Protein AF-A0A4U0WJM4-F1 (afdb_monomer)

pLDDT: mean 70.31, std 15.81, range [34.72, 88.69]

Radius of gyration: 26.78 Å; Cα contacts (8 Å, |Δi|>4): 51; chains: 1; bounding box: 57×58×88 Å

Sequence (151 aa):
MTRNISDRWLWLGLGAFIVVAARGISYGLHDIVQLANVTREAAPLDQTTQDPEDFISLDALEILVSSTNPDIRQAATKIVLDRFMRSPAVQKALLSDILSPTPQTRERALQSLRFLHDNDSLPIHLRQFLRSADAAGEVPVGPIEVQRKKR

Nearest PDB structures (foldseek):
  8xxn-assembly1_CD  TM=3.532E-01  e=2.118E+00  Homo sapiens
  6qj3-assembly1_A  TM=4.713E-01  e=6.294E+00  Thermochaetoides thermophila DSM 1495

Secondary structure (DSSP, 8-state):
------HHHHHHHHHHHHHHHHHHHHHHHHHHHHHHTT-S---------S-GGGGS-HHHHHHHHT-S-HHHHHHHHHHHHHHHHH-HHHHHHHHHHHT-S-HHHHHHHHHHHHHHHHTT---HHHHHHHHHHHHTTS-------------

Organism: NCBI:txid331657

Foldseek 3Di:
DDPCPDVVVVVVVVVVVVVVVVVVVVVVVVVVVVVVVPVPPDDDDDDDPDPPLNVQDPVNLVVQLVDPDPVSVVVSVVSVLVVCLVDVPNVVVLVVQCVDPDPVSNVVSLVVQVVCVVVVSHDPVSVVSNVVVVVCVVDPPDPPPPPPDDD

Structure (mmCIF, N/CA/C/O backbone):
data_AF-A0A4U0WJM4-F1
#
_entry.id   AF-A0A4U0WJM4-F1
#
loop_
_atom_site.group_PDB
_atom_site.id
_atom_site.type_symbol
_atom_site.label_atom_id
_atom_site.label_alt_id
_atom_site.label_comp_id
_atom_site.label_asym_id
_atom_site.label_entity_id
_atom_site.label_seq_id
_atom_site.pdbx_PDB_ins_code
_atom_site.Cartn_x
_atom_site.Cartn_y
_atom_site.Cartn_z
_atom_site.occupancy
_atom_site.B_iso_or_equiv
_atom_site.auth_seq_id
_atom_site.auth_comp_id
_atom_site.auth_asym_id
_atom_site.auth_atom_id
_atom_site.pdbx_PDB_model_num
ATOM 1 N N . MET A 1 1 ? 7.025 34.551 -49.703 1.00 36.47 1 MET A N 1
ATOM 2 C CA . MET A 1 1 ? 6.150 33.453 -50.169 1.00 36.47 1 MET A CA 1
ATOM 3 C C . MET A 1 1 ? 5.614 32.712 -48.950 1.00 36.47 1 MET A C 1
ATOM 5 O O . MET A 1 1 ? 6.333 31.913 -48.366 1.00 36.47 1 MET A O 1
ATOM 9 N N . THR A 1 2 ? 4.403 33.037 -48.500 1.00 43.19 2 THR A N 1
ATOM 10 C CA . THR A 1 2 ? 3.736 32.390 -47.358 1.00 43.19 2 THR A CA 1
ATOM 11 C C . THR A 1 2 ? 3.113 31.078 -47.829 1.00 43.19 2 THR A C 1
ATOM 13 O O . THR A 1 2 ? 2.204 31.065 -48.656 1.00 43.19 2 THR A O 1
ATOM 16 N N . ARG A 1 3 ? 3.660 29.950 -47.363 1.00 59.34 3 ARG A N 1
ATOM 17 C CA . ARG A 1 3 ? 3.185 28.607 -47.710 1.00 59.34 3 ARG A CA 1
ATOM 18 C C . ARG A 1 3 ? 1.875 28.375 -46.952 1.00 59.34 3 ARG A C 1
ATOM 20 O O . ARG A 1 3 ? 1.909 28.030 -45.777 1.00 59.34 3 ARG A O 1
ATOM 27 N N . ASN A 1 4 ? 0.737 28.614 -47.603 1.00 63.66 4 ASN A N 1
ATOM 28 C CA . ASN A 1 4 ? -0.590 28.305 -47.063 1.00 63.66 4 ASN A CA 1
ATOM 29 C C . ASN A 1 4 ? -0.749 26.779 -46.967 1.00 63.66 4 ASN A C 1
ATOM 31 O O . ASN A 1 4 ? -1.352 26.145 -47.833 1.00 63.66 4 ASN A O 1
ATOM 35 N N . ILE A 1 5 ? -0.143 26.170 -45.943 1.00 67.75 5 ILE A N 1
ATOM 36 C CA . ILE A 1 5 ? -0.510 24.825 -45.511 1.00 67.75 5 ILE A CA 1
ATOM 37 C C . ILE A 1 5 ? -1.966 24.932 -45.054 1.00 67.75 5 ILE A C 1
ATOM 39 O O . ILE A 1 5 ? -2.297 25.681 -44.144 1.00 67.75 5 ILE A O 1
ATOM 43 N N . SER A 1 6 ? -2.852 24.227 -45.744 1.00 72.62 6 SER A N 1
ATOM 44 C CA . SER A 1 6 ? -4.264 24.145 -45.385 1.00 72.62 6 SER A CA 1
ATOM 45 C C . SER A 1 6 ? -4.416 23.485 -44.011 1.00 72.62 6 SER A C 1
ATOM 47 O O . SER A 1 6 ? -3.950 22.356 -43.844 1.00 72.62 6 SER A O 1
ATOM 49 N N . ASP A 1 7 ? -5.112 24.137 -43.074 1.00 74.38 7 ASP A N 1
ATOM 50 C CA . ASP A 1 7 ? -5.318 23.699 -41.676 1.00 74.38 7 ASP A CA 1
ATOM 51 C C . ASP A 1 7 ? -5.757 22.238 -41.525 1.00 74.38 7 ASP A C 1
ATOM 53 O O . ASP A 1 7 ? -5.423 21.571 -40.549 1.00 74.38 7 ASP A O 1
ATOM 57 N N . ARG A 1 8 ? -6.451 21.694 -42.529 1.00 81.19 8 ARG A N 1
ATOM 58 C CA . ARG A 1 8 ? -6.866 20.285 -42.574 1.00 81.19 8 ARG A CA 1
ATOM 59 C C . ARG A 1 8 ? -5.677 19.322 -42.530 1.00 81.19 8 ARG A C 1
ATOM 61 O O . ARG A 1 8 ? -5.743 18.308 -41.849 1.00 81.19 8 ARG A O 1
ATOM 68 N N . TRP A 1 9 ? -4.585 19.642 -43.222 1.00 82.62 9 TRP A N 1
ATOM 69 C CA . TRP A 1 9 ? -3.359 18.838 -43.197 1.00 82.62 9 TRP A CA 1
ATOM 70 C C . TRP A 1 9 ? -2.610 18.977 -41.875 1.00 82.62 9 TRP A C 1
ATOM 72 O O . TRP A 1 9 ? -2.003 18.015 -41.414 1.00 82.62 9 TRP A O 1
ATOM 82 N N . LEU A 1 10 ? -2.698 20.149 -41.247 1.00 80.50 10 LEU A N 1
ATOM 83 C CA . LEU A 1 10 ? -2.105 20.409 -39.940 1.00 80.50 10 LEU A CA 1
ATOM 84 C C . LEU A 1 10 ? -2.820 19.585 -38.861 1.00 80.50 10 LEU A C 1
ATOM 86 O O . LEU A 1 10 ? -2.173 18.919 -38.057 1.00 80.50 10 LEU A O 1
ATOM 90 N N . TRP A 1 11 ? -4.150 19.524 -38.928 1.00 85.69 11 TRP A N 1
ATOM 91 C CA . TRP A 1 11 ? -4.965 18.687 -38.049 1.00 85.69 11 TRP A CA 1
ATOM 92 C C . TRP A 1 11 ? -4.744 17.187 -38.275 1.00 85.69 11 TRP A C 1
ATOM 94 O O . TRP A 1 11 ? -4.632 16.431 -37.311 1.00 85.69 11 TRP A O 1
ATOM 104 N N . LEU A 1 12 ? -4.624 16.750 -39.534 1.00 87.00 12 LEU A N 1
ATOM 105 C CA . LEU A 1 12 ? -4.306 15.353 -39.849 1.00 87.00 12 LEU A CA 1
ATOM 106 C C . LEU A 1 12 ? -2.906 14.959 -39.363 1.00 87.00 12 LEU A C 1
ATOM 108 O O . LEU A 1 12 ? -2.745 13.882 -38.792 1.00 87.00 12 LEU A O 1
ATOM 112 N N . GLY A 1 13 ? -1.911 15.833 -39.534 1.00 84.88 13 GLY A N 1
ATOM 113 C CA . GLY A 1 13 ? -0.559 15.618 -39.018 1.00 84.88 13 GLY A CA 1
ATOM 114 C C . GLY A 1 13 ? -0.527 15.556 -37.492 1.00 84.88 13 GLY A C 1
ATOM 115 O O . GLY A 1 13 ? 0.086 14.652 -36.930 1.00 84.88 13 GLY A O 1
ATOM 116 N N . LEU A 1 14 ? -1.249 16.461 -36.825 1.00 85.56 14 LEU A N 1
ATOM 117 C CA . LEU A 1 14 ? -1.354 16.487 -35.367 1.00 85.56 14 LEU A CA 1
ATOM 118 C C . LEU A 1 14 ? -2.029 15.219 -34.827 1.00 85.56 14 LEU A C 1
ATOM 120 O O . LEU A 1 14 ? -1.510 14.593 -33.905 1.00 85.56 14 LEU A O 1
ATOM 124 N N . GLY A 1 15 ? -3.139 14.794 -35.434 1.00 87.12 15 GLY A N 1
ATOM 125 C CA . GLY A 1 15 ? -3.828 13.561 -35.055 1.00 87.12 15 GLY A CA 1
ATOM 126 C C . GLY A 1 15 ? -2.963 12.315 -35.266 1.00 87.12 15 GLY A C 1
ATOM 127 O O . GLY A 1 15 ? -2.844 11.485 -34.365 1.00 87.12 15 GLY A O 1
ATOM 128 N N . ALA A 1 16 ? -2.303 12.202 -36.423 1.00 88.19 16 ALA A N 1
ATOM 129 C CA . ALA A 1 16 ? -1.403 11.087 -36.713 1.00 88.19 16 ALA A CA 1
ATOM 130 C C . ALA A 1 16 ? -0.215 11.042 -35.737 1.00 88.19 16 ALA A C 1
ATOM 132 O O . ALA A 1 16 ? 0.122 9.973 -35.226 1.00 88.19 16 ALA A O 1
ATOM 133 N N . PHE A 1 17 ? 0.374 12.198 -35.423 1.00 87.00 17 PHE A N 1
ATOM 134 C CA . PHE A 1 17 ? 1.467 12.308 -34.461 1.00 87.00 17 PHE A CA 1
ATOM 135 C C . PHE A 1 17 ? 1.048 11.860 -33.057 1.00 87.00 17 PHE A C 1
ATOM 137 O O . PHE A 1 17 ? 1.766 11.082 -32.433 1.00 87.00 17 PHE A O 1
ATOM 144 N N . ILE A 1 18 ? -0.134 12.269 -32.585 1.00 87.06 18 ILE A N 1
ATOM 145 C CA . ILE A 1 18 ? -0.661 11.856 -31.275 1.00 87.06 18 ILE A CA 1
ATOM 146 C C . ILE A 1 18 ? -0.848 10.337 -31.214 1.00 87.06 18 ILE A C 1
ATOM 148 O O . ILE A 1 18 ? -0.464 9.713 -30.227 1.00 87.06 18 ILE A O 1
ATOM 152 N N . VAL A 1 19 ? -1.390 9.718 -32.267 1.00 87.12 19 VAL A N 1
ATOM 153 C CA . VAL A 1 19 ? -1.595 8.260 -32.304 1.00 87.12 19 VAL A CA 1
ATOM 154 C C . VAL A 1 19 ? -0.265 7.506 -32.301 1.00 87.12 19 VAL A C 1
ATOM 156 O O . VAL A 1 19 ? -0.131 6.502 -31.597 1.00 87.12 19 VAL A O 1
ATOM 159 N N . VAL A 1 20 ? 0.722 7.982 -33.064 1.00 85.69 20 VAL A N 1
ATOM 160 C CA . VAL A 1 20 ? 2.066 7.387 -33.100 1.00 85.69 20 VAL A CA 1
ATOM 161 C C . VAL A 1 20 ? 2.770 7.557 -31.756 1.00 85.69 20 VAL A C 1
ATOM 163 O O . VAL A 1 20 ? 3.317 6.584 -31.245 1.00 85.69 20 VAL A O 1
ATOM 166 N N . ALA A 1 21 ? 2.701 8.739 -31.142 1.00 80.31 21 ALA A N 1
ATOM 167 C CA . ALA A 1 21 ? 3.274 8.995 -29.825 1.00 80.31 21 ALA A CA 1
ATOM 168 C C . ALA A 1 21 ? 2.615 8.127 -28.742 1.00 80.31 21 ALA A C 1
ATOM 170 O O . ALA A 1 21 ? 3.316 7.479 -27.973 1.00 80.31 21 ALA A O 1
ATOM 171 N N . ALA A 1 22 ? 1.281 8.029 -28.721 1.00 78.06 22 ALA A N 1
ATOM 172 C CA . ALA A 1 22 ? 0.553 7.197 -27.762 1.00 78.06 22 ALA A CA 1
ATOM 173 C C . ALA A 1 22 ? 0.896 5.703 -27.907 1.00 78.06 22 ALA A C 1
ATOM 175 O O . ALA A 1 22 ? 1.093 5.007 -26.905 1.00 78.06 22 ALA A O 1
ATOM 176 N N . ARG A 1 23 ? 1.021 5.211 -29.149 1.00 77.00 23 ARG A N 1
ATOM 177 C CA . ARG A 1 23 ? 1.499 3.847 -29.415 1.00 77.00 23 ARG A CA 1
ATOM 178 C C . ARG A 1 23 ? 2.954 3.668 -28.994 1.00 77.00 23 ARG A C 1
ATOM 180 O O . ARG A 1 23 ? 3.256 2.677 -28.342 1.00 77.00 23 ARG A O 1
ATOM 187 N N . GLY A 1 24 ? 3.828 4.620 -29.306 1.00 72.81 24 GLY A N 1
ATOM 188 C CA . GLY A 1 24 ? 5.239 4.589 -28.918 1.00 72.81 24 GLY A CA 1
ATOM 189 C C . GLY A 1 24 ? 5.431 4.549 -27.402 1.00 72.81 24 GLY A C 1
ATOM 190 O O . GLY A 1 24 ? 6.198 3.729 -26.912 1.00 72.81 24 GLY A O 1
ATOM 191 N N . ILE A 1 25 ? 4.671 5.355 -26.655 1.00 73.69 25 ILE A N 1
ATOM 192 C CA . ILE A 1 25 ? 4.673 5.347 -25.185 1.00 73.69 25 ILE A CA 1
ATOM 193 C C . ILE A 1 25 ? 4.158 4.002 -24.656 1.00 73.69 25 ILE A C 1
ATOM 195 O O . ILE A 1 25 ? 4.767 3.436 -23.755 1.00 73.69 25 ILE A O 1
ATOM 199 N N . SER A 1 26 ? 3.090 3.448 -25.240 1.00 65.88 26 SER A N 1
ATOM 200 C CA . SER A 1 26 ? 2.554 2.141 -24.821 1.00 65.88 26 SER A CA 1
ATOM 201 C C . SER A 1 26 ? 3.543 0.993 -25.059 1.00 65.88 26 SER A C 1
ATOM 203 O O . SER A 1 26 ? 3.681 0.121 -24.205 1.00 65.88 26 SER A O 1
ATOM 205 N N . TYR A 1 27 ? 4.261 1.004 -26.187 1.00 61.06 27 TYR A N 1
ATOM 206 C CA . TYR A 1 27 ? 5.307 0.017 -26.475 1.00 61.06 27 TYR A CA 1
ATOM 207 C C . TYR A 1 27 ? 6.545 0.212 -25.592 1.00 61.06 27 TYR A C 1
ATOM 209 O O . TYR A 1 27 ? 7.061 -0.764 -25.055 1.00 61.06 27 TYR A O 1
ATOM 217 N N . GLY A 1 28 ? 6.978 1.457 -25.376 1.00 59.91 28 GLY A N 1
ATOM 218 C CA . GLY A 1 28 ? 8.104 1.771 -24.494 1.00 59.91 28 GLY A CA 1
ATOM 219 C C . GLY A 1 28 ? 7.843 1.389 -23.036 1.00 59.91 28 GLY A C 1
ATOM 220 O O . GLY A 1 28 ? 8.739 0.878 -22.371 1.00 59.91 28 GLY A O 1
ATOM 221 N N . LEU A 1 29 ? 6.609 1.548 -22.542 1.00 58.66 29 LEU A N 1
ATOM 222 C CA . LEU A 1 29 ? 6.243 1.078 -21.202 1.00 58.66 29 LEU A CA 1
ATOM 223 C C . LEU A 1 29 ? 6.300 -0.452 -21.087 1.00 58.66 29 LEU A C 1
ATOM 225 O O . LEU A 1 29 ? 6.716 -0.959 -20.049 1.00 58.66 29 LEU A O 1
ATOM 229 N N . HIS A 1 30 ? 5.918 -1.190 -22.133 1.00 56.88 30 HIS A N 1
ATOM 230 C CA . HIS A 1 30 ? 5.961 -2.656 -22.112 1.00 56.88 30 HIS A CA 1
ATOM 231 C C . HIS A 1 30 ? 7.403 -3.196 -22.093 1.00 56.88 30 HIS A C 1
ATOM 233 O O . HIS A 1 30 ? 7.676 -4.213 -21.455 1.00 56.88 30 HIS A O 1
ATOM 239 N N . ASP A 1 31 ? 8.330 -2.492 -22.745 1.00 54.44 31 ASP A N 1
ATOM 240 C CA . ASP A 1 31 ? 9.748 -2.861 -22.811 1.00 54.44 31 ASP A CA 1
ATOM 241 C C . ASP A 1 31 ? 10.484 -2.568 -21.487 1.00 54.44 31 ASP A C 1
ATOM 243 O O . ASP A 1 31 ? 11.265 -3.383 -20.996 1.00 54.44 31 ASP A O 1
ATOM 247 N N . ILE A 1 32 ? 10.147 -1.453 -20.822 1.00 57.34 32 ILE A N 1
ATOM 248 C CA . ILE A 1 32 ? 10.689 -1.108 -19.494 1.00 57.34 32 ILE A CA 1
ATOM 249 C C . ILE A 1 32 ? 10.216 -2.107 -18.425 1.00 57.34 32 ILE A C 1
ATOM 251 O O . ILE A 1 32 ? 11.000 -2.491 -17.557 1.00 57.34 32 ILE A O 1
ATOM 255 N N . VAL A 1 33 ? 8.965 -2.575 -18.497 1.00 55.59 33 VAL A N 1
ATOM 256 C CA . VAL A 1 33 ? 8.454 -3.623 -17.593 1.00 55.59 33 VAL A CA 1
ATOM 257 C C . VAL A 1 33 ? 9.168 -4.957 -17.830 1.00 55.59 33 VAL A C 1
ATOM 259 O O . VAL A 1 33 ? 9.436 -5.678 -16.871 1.00 55.59 33 VAL A O 1
ATOM 262 N N . GLN A 1 34 ? 9.535 -5.274 -19.077 1.00 52.09 34 GLN A N 1
ATOM 263 C CA . GLN A 1 34 ? 10.319 -6.474 -19.372 1.00 52.09 34 GLN A CA 1
ATOM 264 C C . GLN A 1 34 ? 11.759 -6.377 -18.855 1.00 52.09 34 GLN A C 1
ATOM 266 O O . GLN A 1 34 ? 12.223 -7.33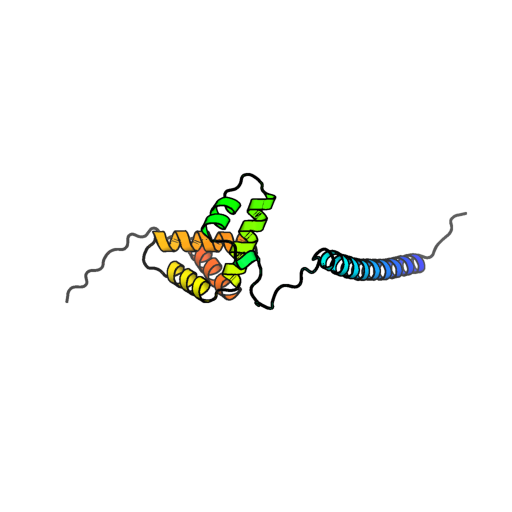1 -18.235 1.00 52.09 34 GLN A O 1
ATOM 271 N N . LEU A 1 35 ? 12.447 -5.242 -19.022 1.00 53.47 35 LEU A N 1
ATOM 272 C CA . LEU A 1 35 ? 13.816 -5.066 -18.510 1.00 53.47 35 LEU A CA 1
ATOM 273 C C . LEU A 1 35 ? 13.879 -4.976 -16.979 1.00 53.47 35 LEU A C 1
ATOM 275 O O . LEU A 1 35 ? 14.823 -5.490 -16.379 1.00 53.47 35 LEU A O 1
ATOM 279 N N . ALA A 1 36 ? 12.864 -4.398 -16.330 1.00 51.50 36 ALA A N 1
ATOM 280 C CA . ALA A 1 36 ? 12.762 -4.389 -14.869 1.00 51.50 36 ALA A CA 1
ATOM 281 C C . ALA A 1 36 ? 12.599 -5.802 -14.273 1.00 51.50 36 ALA A C 1
ATOM 283 O O . ALA A 1 36 ? 12.890 -6.007 -13.097 1.00 51.50 36 ALA A O 1
ATOM 284 N N . ASN A 1 37 ? 12.181 -6.783 -15.080 1.00 51.88 37 ASN A N 1
ATOM 285 C CA . ASN A 1 37 ? 12.003 -8.166 -14.648 1.00 51.88 37 ASN A CA 1
ATOM 286 C C . ASN A 1 37 ? 13.277 -9.030 -14.792 1.00 51.88 37 ASN A C 1
ATOM 288 O O . ASN A 1 37 ? 13.284 -10.174 -14.344 1.00 51.88 37 ASN A O 1
ATOM 292 N N . VAL A 1 38 ? 14.353 -8.517 -15.411 1.00 52.03 38 VAL A N 1
ATOM 293 C CA . VAL A 1 38 ? 15.563 -9.306 -15.739 1.00 52.03 38 VAL A CA 1
ATOM 294 C C . VAL A 1 38 ? 16.695 -9.150 -14.708 1.00 52.03 38 VAL A C 1
ATOM 296 O O . VAL A 1 38 ? 17.563 -10.014 -14.633 1.00 52.03 38 VAL A O 1
ATOM 299 N N . THR A 1 39 ? 16.652 -8.166 -13.801 1.00 47.19 39 THR A N 1
ATOM 300 C CA . THR A 1 39 ? 17.603 -8.078 -12.664 1.00 47.19 39 THR A CA 1
ATOM 301 C C . THR A 1 39 ? 17.165 -8.927 -11.458 1.00 47.19 39 THR A C 1
ATOM 303 O O . THR A 1 39 ? 17.412 -8.578 -10.306 1.00 47.19 39 THR A O 1
ATOM 306 N N . ARG A 1 40 ? 16.491 -10.056 -11.696 1.00 44.09 40 ARG A N 1
ATOM 307 C CA . ARG A 1 40 ? 16.342 -11.123 -10.700 1.00 44.09 40 ARG A CA 1
ATOM 308 C C . ARG A 1 40 ? 17.150 -12.309 -11.196 1.00 44.09 40 ARG A C 1
ATOM 310 O O . ARG A 1 40 ? 16.627 -13.231 -11.811 1.00 44.09 40 ARG A O 1
ATOM 317 N N . GLU A 1 41 ? 18.459 -12.212 -11.000 1.00 46.12 41 GLU A N 1
ATOM 318 C CA . GLU A 1 41 ? 19.403 -13.267 -11.336 1.00 46.12 41 GLU A CA 1
ATOM 319 C C . GLU A 1 41 ? 19.014 -14.539 -10.571 1.00 46.12 41 GLU A C 1
ATOM 321 O O . GLU A 1 41 ? 18.862 -14.552 -9.347 1.00 46.12 41 GLU A O 1
ATOM 326 N N . ALA A 1 42 ? 18.745 -15.589 -11.340 1.00 49.34 42 ALA A N 1
ATOM 327 C CA . ALA A 1 42 ? 18.285 -16.876 -10.870 1.00 49.34 42 ALA A CA 1
ATOM 328 C C . ALA A 1 42 ? 19.404 -17.597 -10.105 1.00 49.34 42 ALA A C 1
ATOM 330 O O . ALA A 1 42 ? 20.328 -18.139 -10.708 1.00 49.34 42 ALA A O 1
ATOM 331 N N . ALA A 1 43 ? 19.280 -17.670 -8.781 1.00 46.88 43 ALA A N 1
ATOM 332 C CA . ALA A 1 43 ? 19.857 -18.766 -8.014 1.00 46.88 43 ALA A CA 1
ATOM 333 C C . ALA A 1 43 ? 18.782 -19.866 -7.892 1.00 46.88 43 ALA A C 1
ATOM 335 O O . ALA A 1 43 ? 17.687 -19.584 -7.398 1.00 46.88 43 ALA A O 1
ATOM 336 N N . PRO A 1 44 ? 19.033 -21.100 -8.363 1.00 51.12 44 PRO A N 1
ATOM 337 C CA . PRO A 1 44 ? 18.062 -22.178 -8.286 1.00 51.12 44 PRO A CA 1
ATOM 338 C C . PRO A 1 44 ? 18.114 -22.781 -6.885 1.00 51.12 44 PRO A C 1
ATOM 340 O O . PRO A 1 44 ? 18.974 -23.609 -6.610 1.00 51.12 44 PRO A O 1
ATOM 343 N N . LEU A 1 45 ? 17.211 -22.368 -5.999 1.00 47.25 45 LEU A N 1
ATOM 344 C CA . LEU A 1 45 ? 16.950 -23.080 -4.752 1.00 47.25 45 LEU A CA 1
ATOM 345 C C . LEU A 1 45 ? 15.443 -23.126 -4.523 1.00 47.25 45 LEU A C 1
ATOM 347 O O . LEU A 1 45 ? 14.812 -22.113 -4.253 1.00 47.25 45 LEU A O 1
ATOM 351 N N . ASP A 1 46 ? 14.921 -24.329 -4.721 1.00 41.25 46 ASP A N 1
ATOM 352 C CA . ASP A 1 46 ? 13.708 -24.906 -4.161 1.00 41.25 46 ASP A CA 1
ATOM 353 C C . ASP A 1 46 ? 12.441 -24.050 -4.071 1.00 41.25 46 ASP A C 1
ATOM 355 O O . ASP A 1 46 ? 12.303 -23.059 -3.362 1.00 41.25 46 ASP A O 1
ATOM 359 N N . GLN A 1 47 ? 11.442 -24.579 -4.764 1.00 44.62 47 GLN A N 1
ATOM 360 C CA . GLN A 1 47 ?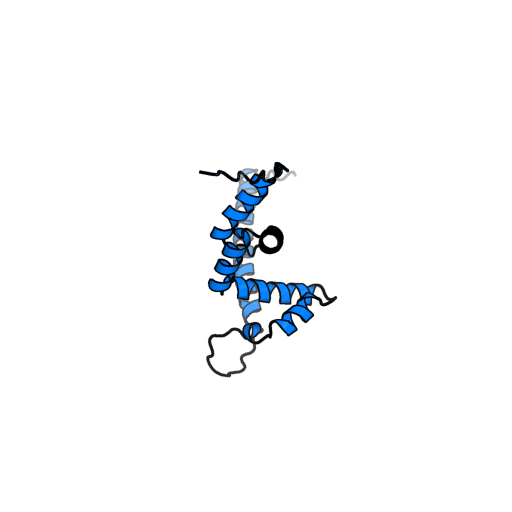 10.045 -24.194 -4.792 1.00 44.62 47 GLN A CA 1
ATOM 361 C C . GLN A 1 47 ? 9.409 -24.224 -3.389 1.00 44.62 47 GLN A C 1
ATOM 363 O O . GLN A 1 47 ? 8.655 -25.134 -3.053 1.00 44.62 47 GLN A O 1
ATOM 368 N N . THR A 1 48 ? 9.645 -23.192 -2.585 1.00 43.62 48 THR A N 1
ATOM 369 C CA . THR A 1 48 ? 8.691 -22.771 -1.559 1.00 43.62 48 THR A CA 1
ATOM 370 C C . THR A 1 48 ? 8.041 -21.493 -2.060 1.00 43.62 48 THR A C 1
ATOM 372 O O . THR A 1 48 ? 8.703 -20.481 -2.255 1.00 43.62 48 THR A O 1
ATOM 375 N N . THR A 1 49 ? 6.738 -21.561 -2.315 1.00 49.81 49 THR A N 1
ATOM 376 C CA . THR A 1 49 ? 5.844 -20.473 -2.750 1.00 49.81 49 THR A CA 1
ATOM 377 C C . THR A 1 49 ? 5.664 -19.400 -1.661 1.00 49.81 49 THR A C 1
ATOM 379 O O . THR A 1 49 ? 4.553 -18.985 -1.353 1.00 49.81 49 THR A O 1
ATOM 382 N N . GLN A 1 50 ? 6.752 -18.980 -1.025 1.00 52.72 50 GLN A N 1
ATOM 383 C CA . GLN A 1 50 ? 6.771 -17.981 0.029 1.00 52.72 50 GLN A CA 1
ATOM 384 C C . GLN A 1 50 ? 7.776 -16.921 -0.398 1.00 52.72 50 GLN A C 1
ATOM 386 O O . GLN A 1 50 ? 8.963 -17.217 -0.545 1.00 52.72 50 GLN A O 1
ATOM 391 N N . ASP A 1 51 ? 7.287 -15.712 -0.674 1.00 58.72 51 ASP A N 1
ATOM 392 C CA . ASP A 1 51 ? 8.161 -14.623 -1.087 1.00 58.72 51 ASP A CA 1
ATOM 393 C C . ASP A 1 51 ? 9.268 -14.426 -0.036 1.00 58.72 51 ASP A C 1
ATOM 395 O O . ASP A 1 51 ? 9.008 -14.513 1.166 1.00 58.72 51 ASP A O 1
ATOM 399 N N . PRO A 1 52 ? 10.521 -14.167 -0.445 1.00 60.06 52 PRO A N 1
ATOM 400 C CA . PRO A 1 52 ? 11.647 -14.022 0.481 1.00 60.06 52 PRO A CA 1
ATOM 401 C C . PRO A 1 52 ? 11.427 -12.900 1.512 1.00 60.06 52 PRO A C 1
ATOM 403 O O . PRO A 1 52 ? 11.971 -12.942 2.613 1.00 60.06 52 PRO A O 1
ATOM 406 N N . GLU A 1 53 ? 10.589 -11.919 1.181 1.00 60.16 53 GLU A N 1
ATOM 407 C CA . GLU A 1 53 ? 10.152 -10.843 2.074 1.00 60.16 53 GLU A CA 1
ATOM 408 C C . GLU A 1 53 ? 9.308 -11.336 3.265 1.00 60.16 53 GLU A C 1
ATOM 410 O O . GLU A 1 53 ? 9.332 -10.715 4.329 1.00 60.16 53 GLU A O 1
ATOM 415 N N . ASP A 1 54 ? 8.664 -12.504 3.152 1.00 61.84 54 ASP A N 1
ATOM 416 C CA . ASP A 1 54 ? 7.947 -13.155 4.249 1.00 61.84 54 ASP A CA 1
ATOM 417 C C . ASP A 1 54 ? 8.874 -13.878 5.247 1.00 61.84 54 ASP A C 1
ATOM 419 O O . ASP A 1 54 ? 8.410 -14.289 6.312 1.00 61.84 54 ASP A O 1
ATOM 423 N N . PHE A 1 55 ? 10.176 -14.009 4.971 1.00 63.06 55 PHE A N 1
ATOM 424 C CA . PHE A 1 55 ? 11.149 -14.533 5.944 1.00 63.06 55 PHE A CA 1
ATOM 425 C C . PHE A 1 55 ? 11.672 -13.461 6.905 1.00 63.06 55 PHE A C 1
ATOM 427 O O . PHE A 1 55 ? 12.300 -13.787 7.914 1.00 63.06 55 PHE A O 1
ATOM 434 N N . ILE A 1 56 ? 11.402 -12.183 6.627 1.00 72.31 56 ILE A N 1
ATOM 435 C CA . ILE A 1 56 ? 11.798 -11.098 7.519 1.00 72.31 56 ILE A CA 1
ATOM 436 C C . ILE A 1 56 ? 10.903 -11.153 8.767 1.00 72.31 56 ILE A C 1
ATOM 438 O O . ILE A 1 56 ? 9.664 -11.153 8.687 1.00 72.31 56 ILE A O 1
ATOM 442 N N . SER A 1 57 ? 11.542 -11.246 9.938 1.00 75.81 57 SER A N 1
ATOM 443 C CA . SER A 1 57 ? 10.850 -11.245 11.226 1.00 75.81 57 SER A CA 1
ATOM 444 C C . SER A 1 57 ? 10.159 -9.901 11.453 1.00 75.81 57 SER A C 1
ATOM 446 O O . SER A 1 57 ? 10.633 -8.857 11.008 1.00 75.81 57 SER A O 1
ATOM 448 N N . LEU A 1 58 ? 9.020 -9.917 12.152 1.00 79.38 58 LEU A N 1
ATOM 449 C CA . LEU A 1 58 ? 8.254 -8.694 12.418 1.00 79.38 58 LEU A CA 1
ATOM 450 C C . LEU A 1 58 ? 9.082 -7.660 13.206 1.00 79.38 58 LEU A C 1
ATOM 452 O O . LEU A 1 58 ? 8.982 -6.472 12.937 1.00 79.38 58 LEU A O 1
ATOM 456 N N . ASP A 1 59 ? 9.952 -8.142 14.094 1.00 79.75 59 ASP A N 1
ATOM 457 C CA . ASP A 1 59 ? 10.899 -7.351 14.889 1.00 79.75 59 ASP A CA 1
ATOM 458 C C . ASP A 1 59 ? 11.958 -6.654 14.010 1.00 79.75 59 ASP A C 1
ATOM 460 O O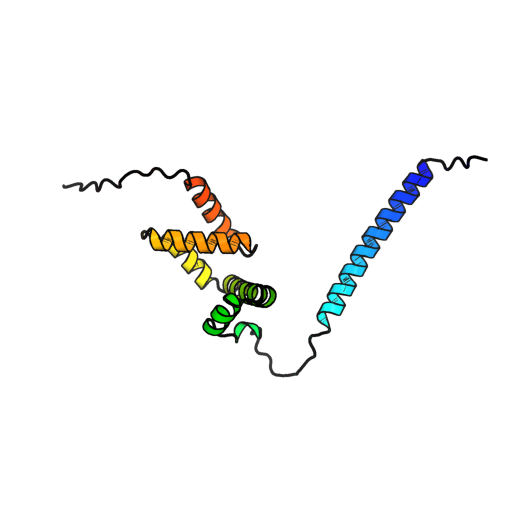 . ASP A 1 59 ? 12.191 -5.452 14.109 1.00 79.75 59 ASP A O 1
ATOM 464 N N . ALA A 1 60 ? 12.533 -7.369 13.035 1.00 80.88 60 ALA A N 1
ATOM 465 C CA . ALA A 1 60 ? 13.444 -6.754 12.069 1.00 80.88 60 ALA A CA 1
ATOM 466 C C . ALA A 1 60 ? 12.730 -5.704 11.203 1.00 80.88 60 ALA A C 1
ATOM 468 O O . ALA A 1 60 ? 13.300 -4.663 10.877 1.00 80.88 60 ALA A O 1
ATOM 469 N N . LEU A 1 61 ? 11.471 -5.962 10.847 1.00 77.50 61 LEU A N 1
ATOM 470 C CA . LEU A 1 61 ? 10.659 -5.049 10.051 1.00 77.50 61 LEU A CA 1
ATOM 471 C C . LEU A 1 61 ? 10.303 -3.775 10.836 1.00 77.50 61 LEU A C 1
ATOM 473 O O . LEU A 1 61 ? 10.331 -2.690 10.260 1.00 77.50 61 LEU A O 1
ATOM 477 N N . GLU A 1 62 ? 10.061 -3.880 12.146 1.00 83.38 62 GLU A N 1
ATOM 478 C CA . GLU A 1 62 ? 9.882 -2.733 13.047 1.00 83.38 62 GLU A CA 1
ATOM 479 C C . GLU A 1 62 ? 11.132 -1.843 13.071 1.00 83.38 62 GLU A C 1
ATOM 481 O O . GLU A 1 62 ? 11.040 -0.628 12.865 1.00 83.38 62 GLU A O 1
ATOM 486 N N . ILE A 1 63 ? 12.317 -2.450 13.197 1.00 83.00 63 ILE A N 1
ATOM 487 C CA . ILE A 1 63 ? 13.59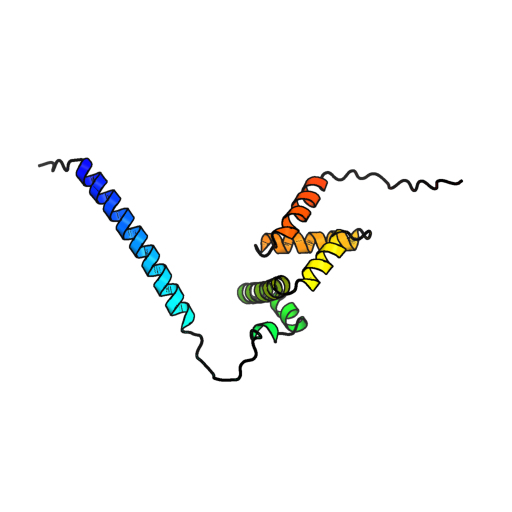2 -1.723 13.145 1.00 83.00 63 ILE A CA 1
ATOM 488 C C . ILE A 1 63 ? 13.748 -1.011 11.791 1.00 83.00 63 ILE A C 1
ATOM 490 O O . ILE A 1 63 ? 14.103 0.169 11.748 1.00 83.00 63 ILE A O 1
ATOM 494 N N . LEU A 1 64 ? 13.432 -1.683 10.682 1.00 81.12 64 LEU A N 1
ATOM 495 C CA . LEU A 1 64 ? 13.563 -1.116 9.336 1.00 81.12 64 LEU A CA 1
ATOM 496 C C . LEU A 1 64 ? 12.561 0.019 9.069 1.00 81.12 64 LEU A C 1
ATOM 498 O O . LEU A 1 64 ? 12.934 1.025 8.461 1.0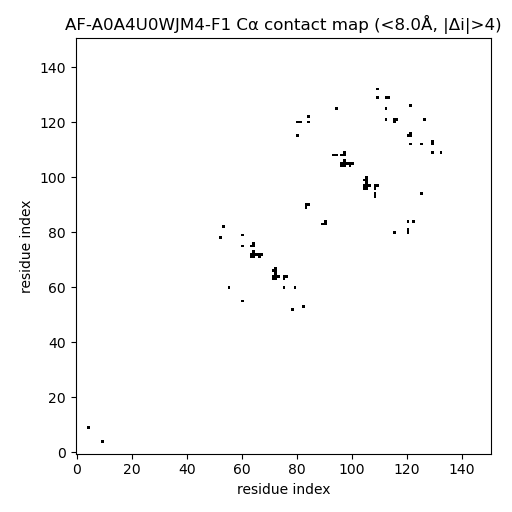0 81.12 64 LEU A O 1
ATOM 502 N N . VAL A 1 65 ? 11.324 -0.086 9.562 1.00 83.94 65 VAL A N 1
ATOM 503 C CA . VAL A 1 65 ? 10.333 1.005 9.506 1.00 83.94 65 VAL A CA 1
ATOM 504 C C . VAL A 1 65 ? 10.778 2.195 10.365 1.00 83.94 65 VAL A C 1
ATOM 506 O O . VAL A 1 65 ? 10.573 3.345 9.981 1.00 83.94 65 VAL A O 1
ATOM 509 N N . SER A 1 66 ? 11.451 1.951 11.490 1.00 85.00 66 SER A N 1
ATOM 510 C CA . SER A 1 66 ? 11.995 3.017 12.343 1.00 85.00 66 SER A CA 1
ATOM 511 C C . SER A 1 66 ? 13.294 3.646 11.817 1.00 85.00 66 SER A C 1
ATOM 513 O O . SER A 1 66 ? 13.793 4.616 12.389 1.00 85.00 66 SER A O 1
ATOM 515 N N . SER A 1 67 ? 13.854 3.118 10.724 1.00 85.19 67 SER A N 1
ATOM 516 C CA . SER A 1 67 ? 15.137 3.573 10.197 1.00 85.19 67 SER A CA 1
ATOM 517 C C . SER A 1 67 ? 15.088 5.012 9.657 1.00 85.19 67 SER A C 1
ATOM 519 O O . SER A 1 67 ? 14.092 5.483 9.094 1.00 85.19 67 SER A O 1
ATOM 521 N N . THR A 1 68 ? 16.210 5.724 9.801 1.00 85.44 68 THR A N 1
ATOM 522 C CA . THR A 1 68 ? 16.371 7.120 9.359 1.00 85.44 68 THR A CA 1
ATOM 523 C C . THR A 1 68 ? 16.266 7.265 7.839 1.00 85.44 68 THR A C 1
ATOM 525 O O . THR A 1 68 ? 15.791 8.287 7.342 1.00 85.44 68 THR A O 1
ATOM 528 N N . ASN A 1 69 ? 16.676 6.239 7.087 1.00 88.69 69 ASN A N 1
ATOM 529 C CA . ASN A 1 69 ? 16.657 6.274 5.631 1.00 88.69 69 ASN A CA 1
ATOM 530 C C . ASN A 1 69 ? 15.207 6.145 5.107 1.00 88.69 69 ASN A C 1
ATOM 532 O O . ASN A 1 69 ? 14.551 5.136 5.383 1.00 88.69 69 ASN A O 1
ATOM 536 N N . PRO A 1 70 ? 14.694 7.140 4.355 1.00 83.56 70 PRO A N 1
ATOM 537 C CA . PRO A 1 70 ? 13.324 7.121 3.851 1.00 83.56 70 PRO A CA 1
ATOM 538 C C . PRO A 1 70 ? 13.031 5.955 2.906 1.00 83.56 70 PRO A C 1
ATOM 540 O O . PRO A 1 70 ? 11.933 5.406 2.980 1.00 83.56 70 PRO A O 1
ATOM 543 N N . ASP A 1 71 ? 13.996 5.537 2.090 1.00 79.31 71 ASP A N 1
ATOM 544 C CA . ASP A 1 71 ? 13.800 4.470 1.108 1.00 79.31 71 ASP A CA 1
ATOM 545 C C . ASP A 1 71 ? 13.657 3.111 1.802 1.00 79.31 71 ASP A C 1
ATOM 547 O O . ASP A 1 71 ? 12.761 2.328 1.485 1.00 79.31 71 ASP A O 1
ATOM 551 N N . ILE A 1 72 ? 14.491 2.859 2.819 1.00 83.81 72 ILE A N 1
ATOM 552 C CA . ILE A 1 72 ? 14.439 1.631 3.627 1.00 83.81 72 ILE A CA 1
ATOM 553 C C . ILE A 1 72 ? 13.127 1.571 4.404 1.00 83.81 72 ILE A C 1
ATOM 555 O O . ILE A 1 72 ? 12.434 0.552 4.382 1.00 83.81 72 ILE A O 1
ATOM 559 N N . ARG A 1 73 ? 12.751 2.680 5.046 1.00 83.81 73 ARG A N 1
ATOM 560 C CA . ARG A 1 73 ? 11.484 2.785 5.769 1.00 83.81 73 ARG A CA 1
ATOM 561 C C . ARG A 1 73 ? 10.287 2.538 4.855 1.00 83.81 73 ARG A C 1
ATOM 563 O O . ARG A 1 73 ? 9.375 1.803 5.235 1.00 83.81 73 ARG A O 1
ATOM 570 N N . GLN A 1 74 ? 10.280 3.124 3.658 1.00 82.62 74 GLN A N 1
ATOM 571 C CA . GLN A 1 74 ? 9.186 2.951 2.704 1.00 82.62 74 GLN A CA 1
ATOM 572 C C . GLN A 1 74 ? 9.111 1.509 2.191 1.00 82.62 74 GLN A C 1
ATOM 574 O O . GLN A 1 74 ? 8.019 0.943 2.128 1.00 82.62 74 GLN A O 1
ATOM 579 N N . ALA A 1 75 ? 10.253 0.898 1.869 1.00 82.69 75 ALA A N 1
ATOM 580 C CA . ALA A 1 75 ? 10.316 -0.499 1.449 1.00 82.69 75 ALA A CA 1
ATOM 581 C C . ALA A 1 75 ? 9.796 -1.441 2.547 1.00 82.69 75 ALA A C 1
ATOM 583 O O . ALA A 1 75 ? 8.922 -2.265 2.286 1.00 82.69 75 ALA A O 1
ATOM 584 N N . ALA A 1 76 ? 10.247 -1.264 3.792 1.00 85.06 76 ALA A N 1
ATOM 585 C CA . ALA A 1 76 ? 9.778 -2.052 4.930 1.00 85.06 76 ALA A CA 1
ATOM 586 C C . ALA A 1 76 ? 8.274 -1.865 5.186 1.00 85.06 76 ALA A C 1
ATOM 588 O O . ALA A 1 76 ? 7.554 -2.842 5.383 1.00 85.06 76 ALA A O 1
ATOM 589 N N . THR A 1 77 ? 7.779 -0.626 5.098 1.00 85.62 77 THR A N 1
ATOM 590 C CA . THR A 1 77 ? 6.344 -0.315 5.224 1.00 85.62 77 THR A CA 1
ATOM 591 C C . THR A 1 77 ? 5.523 -1.049 4.165 1.00 85.62 77 THR A C 1
ATOM 593 O O . THR A 1 77 ? 4.490 -1.632 4.488 1.00 85.62 77 THR A O 1
ATOM 596 N N . LYS A 1 78 ? 5.991 -1.087 2.910 1.00 84.50 78 LYS A N 1
ATOM 597 C CA . LYS A 1 78 ? 5.311 -1.832 1.842 1.00 84.50 78 LYS A CA 1
ATOM 598 C C . LYS A 1 78 ? 5.254 -3.329 2.126 1.00 84.50 78 LYS A C 1
ATOM 600 O O . LYS A 1 78 ? 4.198 -3.916 1.934 1.00 84.50 78 LYS A O 1
ATOM 605 N N . ILE A 1 79 ? 6.334 -3.922 2.633 1.00 85.06 79 ILE A N 1
ATOM 606 C CA . ILE A 1 79 ? 6.362 -5.348 2.999 1.00 85.06 79 ILE A CA 1
ATOM 607 C C . ILE A 1 79 ? 5.348 -5.642 4.119 1.00 85.06 79 ILE A C 1
ATOM 609 O O . ILE A 1 79 ? 4.596 -6.612 4.029 1.00 85.06 79 ILE A O 1
ATOM 613 N N . VAL A 1 80 ? 5.261 -4.783 5.147 1.00 85.38 80 VAL A N 1
ATOM 614 C CA . VAL A 1 80 ? 4.241 -4.908 6.211 1.00 85.38 80 VAL A CA 1
ATOM 615 C C . VAL A 1 80 ? 2.832 -4.883 5.618 1.00 85.38 80 VAL A C 1
ATOM 617 O O . VAL A 1 80 ? 1.997 -5.725 5.954 1.00 85.38 80 VAL A O 1
ATOM 620 N N . LEU A 1 81 ? 2.562 -3.901 4.755 1.00 84.75 81 LEU A N 1
ATOM 621 C CA . LEU A 1 81 ? 1.251 -3.713 4.141 1.00 84.75 81 LEU A CA 1
ATOM 622 C C . LEU A 1 81 ? 0.891 -4.880 3.223 1.00 84.75 81 LEU A C 1
ATOM 624 O O . LEU A 1 81 ? -0.235 -5.364 3.278 1.00 84.75 81 LEU A O 1
ATOM 628 N N . ASP A 1 82 ? 1.839 -5.387 2.442 1.00 83.75 82 ASP A N 1
ATOM 629 C CA . ASP A 1 82 ? 1.604 -6.528 1.562 1.00 83.75 82 ASP A CA 1
ATOM 630 C C . ASP A 1 82 ? 1.279 -7.799 2.364 1.00 83.75 82 ASP A C 1
ATOM 632 O O . ASP A 1 82 ? 0.268 -8.464 2.114 1.00 83.75 82 ASP A O 1
ATOM 636 N N . ARG A 1 83 ? 2.028 -8.063 3.444 1.00 84.00 83 ARG A N 1
ATOM 637 C CA . ARG A 1 83 ? 1.716 -9.156 4.378 1.00 84.00 83 ARG A CA 1
ATOM 638 C C . ARG A 1 83 ? 0.335 -8.984 5.025 1.00 84.00 83 ARG A C 1
ATOM 640 O O . ARG A 1 83 ? -0.402 -9.961 5.186 1.00 84.00 83 ARG A O 1
ATOM 647 N N . PHE A 1 84 ? -0.053 -7.755 5.372 1.00 83.75 84 PHE A N 1
ATOM 648 C CA . PHE A 1 84 ? -1.399 -7.459 5.871 1.00 83.75 84 PHE A CA 1
ATOM 649 C C . PHE A 1 84 ? -2.481 -7.756 4.817 1.00 83.75 84 PHE A C 1
ATOM 651 O O . PHE A 1 84 ? -3.516 -8.351 5.137 1.00 83.75 84 PHE A O 1
ATOM 658 N N . MET A 1 85 ? -2.244 -7.400 3.553 1.00 81.31 85 MET A N 1
ATOM 659 C CA . MET A 1 85 ? -3.185 -7.641 2.453 1.00 81.31 85 MET A CA 1
ATOM 660 C C . MET A 1 85 ? -3.375 -9.133 2.162 1.00 81.31 85 MET A C 1
ATOM 662 O O . MET A 1 85 ? -4.492 -9.557 1.852 1.00 81.31 85 MET A O 1
ATOM 666 N N . ARG A 1 86 ? -2.326 -9.942 2.343 1.00 80.94 86 ARG A N 1
ATOM 667 C CA . ARG A 1 86 ? -2.373 -11.407 2.195 1.00 80.94 86 ARG A CA 1
ATOM 668 C C . ARG A 1 86 ? -3.044 -12.126 3.368 1.00 80.94 86 ARG A C 1
ATOM 6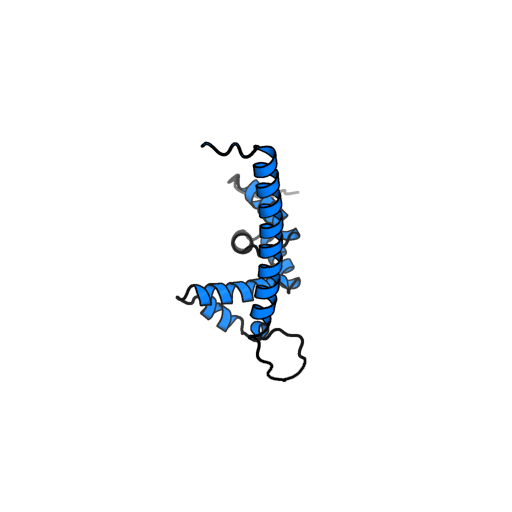70 O O . ARG A 1 86 ? -3.508 -13.250 3.191 1.00 80.94 86 ARG A O 1
ATOM 677 N N . SER A 1 87 ? -3.115 -11.512 4.553 1.00 82.12 87 SER A N 1
ATOM 678 C CA . SER A 1 87 ? -3.648 -12.151 5.764 1.00 82.12 87 SER A CA 1
ATOM 679 C C . SER A 1 87 ? -5.085 -11.710 6.094 1.00 82.12 87 SER A C 1
ATOM 681 O O . SER A 1 87 ? -5.298 -10.727 6.813 1.00 82.12 87 SER A O 1
ATOM 683 N N . PRO A 1 88 ? -6.118 -12.465 5.662 1.00 79.00 88 PRO A N 1
ATOM 684 C CA . PRO A 1 88 ? -7.510 -12.126 5.961 1.00 79.00 88 PRO A CA 1
ATOM 685 C C . PRO A 1 88 ? -7.839 -12.233 7.457 1.00 79.00 88 PRO A C 1
ATOM 687 O O . PRO A 1 88 ? -8.798 -11.620 7.924 1.00 79.00 88 PRO A O 1
ATOM 690 N N . ALA A 1 89 ? -7.066 -13.005 8.227 1.00 80.19 89 ALA A N 1
ATOM 691 C CA . ALA A 1 89 ? -7.238 -13.114 9.673 1.00 80.19 89 ALA A CA 1
ATOM 692 C C . ALA A 1 89 ? -6.915 -11.789 10.380 1.00 80.19 89 ALA A C 1
ATOM 694 O O . ALA A 1 89 ? -7.681 -11.349 11.235 1.00 80.19 89 ALA A O 1
ATOM 695 N N .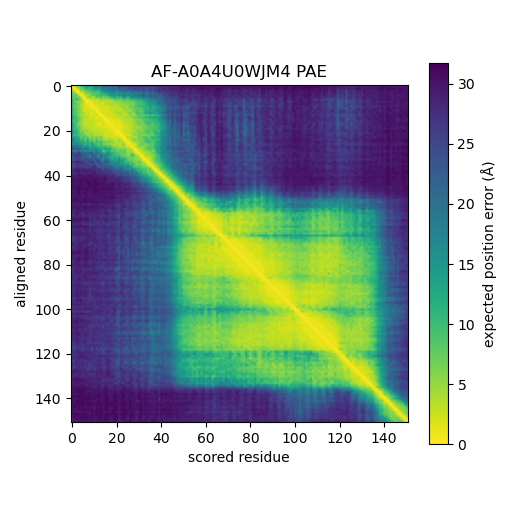 VAL A 1 90 ? -5.831 -11.122 9.974 1.00 82.81 90 VAL A N 1
ATOM 696 C CA . VAL A 1 90 ? -5.417 -9.830 10.544 1.00 82.81 90 VAL A CA 1
ATOM 697 C C . VAL A 1 90 ? -6.387 -8.722 10.132 1.00 82.81 90 VAL A C 1
ATOM 699 O O . VAL A 1 90 ? -6.745 -7.884 10.955 1.00 82.81 90 VAL A O 1
ATOM 702 N N . GLN A 1 91 ? -6.907 -8.763 8.902 1.00 82.38 91 GLN A N 1
ATOM 703 C CA . GLN A 1 91 ? -7.966 -7.844 8.461 1.00 82.38 91 GLN A CA 1
ATOM 704 C C . GLN A 1 91 ? -9.234 -7.980 9.315 1.00 82.38 91 GLN A C 1
ATOM 706 O O . GLN A 1 91 ? -9.815 -6.979 9.733 1.00 82.38 91 GLN A O 1
ATOM 711 N N . LYS A 1 92 ? -9.649 -9.215 9.629 1.00 81.88 92 LYS A N 1
ATOM 712 C CA . LYS A 1 92 ? -10.789 -9.470 10.525 1.00 81.88 92 LYS A CA 1
ATOM 713 C C . LYS A 1 92 ? -10.522 -9.003 11.955 1.00 81.88 92 LYS A C 1
ATOM 715 O O . LYS A 1 92 ? -11.428 -8.441 12.561 1.00 81.88 92 LYS A O 1
ATOM 720 N N . ALA A 1 93 ? -9.307 -9.203 12.466 1.00 84.19 93 ALA A N 1
ATOM 721 C CA . ALA A 1 93 ? -8.908 -8.710 13.784 1.00 84.19 93 ALA A CA 1
ATOM 722 C C . ALA A 1 93 ? -8.973 -7.173 13.853 1.00 84.19 93 ALA A C 1
ATOM 724 O O . ALA A 1 93 ? -9.567 -6.616 14.772 1.00 84.19 93 ALA A O 1
ATOM 725 N N . LEU A 1 94 ? -8.482 -6.485 12.817 1.00 85.56 94 LEU A N 1
ATOM 726 C CA . LEU A 1 94 ? -8.582 -5.028 12.723 1.00 85.56 94 LEU A CA 1
ATOM 727 C C . LEU A 1 94 ? -10.046 -4.557 12.701 1.00 85.56 94 LEU A C 1
ATOM 729 O O . LEU A 1 94 ? -10.397 -3.586 13.366 1.00 85.56 94 LEU A O 1
ATOM 733 N N . LEU A 1 95 ? -10.924 -5.262 11.981 1.00 82.88 95 LEU A N 1
ATOM 734 C CA . LEU A 1 95 ? -12.363 -4.974 11.983 1.00 82.88 95 LEU A CA 1
ATOM 735 C C . LEU A 1 95 ? -13.002 -5.173 13.360 1.00 82.88 95 LEU A C 1
ATOM 737 O O . LEU A 1 95 ? -13.814 -4.343 13.772 1.00 82.88 95 LEU A O 1
ATOM 741 N N . SER A 1 96 ? -12.645 -6.240 14.082 1.00 83.31 96 SER A N 1
ATOM 742 C CA . SER A 1 96 ? -13.135 -6.430 15.450 1.00 83.31 96 SER A CA 1
ATOM 743 C C . SER A 1 96 ? -12.634 -5.342 16.396 1.00 83.31 96 SER A C 1
ATOM 745 O O . SER A 1 96 ? -13.399 -4.896 17.247 1.00 83.31 96 SER A O 1
ATOM 747 N N . ASP A 1 97 ? -11.408 -4.854 16.203 1.00 84.94 97 ASP A N 1
ATOM 748 C CA . ASP A 1 97 ? -10.834 -3.786 17.024 1.00 84.94 97 ASP A CA 1
ATOM 749 C C . ASP A 1 97 ? -11.521 -2.433 16.777 1.00 84.94 97 ASP A C 1
ATOM 751 O O . ASP A 1 97 ? -11.738 -1.670 17.720 1.00 84.94 97 ASP A O 1
ATOM 755 N N . ILE A 1 98 ? -11.954 -2.158 15.539 1.00 83.19 98 ILE A N 1
ATOM 756 C CA . ILE A 1 98 ? -12.769 -0.975 15.198 1.00 83.19 98 ILE A CA 1
ATOM 757 C C . ILE A 1 98 ? -14.143 -1.028 15.882 1.00 83.19 98 ILE A C 1
ATOM 759 O O . ILE A 1 98 ? -14.679 0.002 16.294 1.00 83.19 98 ILE A O 1
ATOM 763 N N . LEU A 1 99 ? -14.720 -2.223 16.013 1.00 80.00 99 LEU A N 1
ATOM 764 C CA . LEU A 1 99 ? -16.015 -2.441 16.664 1.00 80.00 99 LEU A CA 1
ATOM 765 C C . LEU A 1 99 ? -15.894 -2.670 18.179 1.00 80.00 99 LEU A C 1
ATOM 767 O O . LEU A 1 99 ? -16.906 -2.888 18.848 1.00 80.00 99 LEU A O 1
ATOM 771 N N . SER A 1 100 ? -14.677 -2.621 18.729 1.00 79.62 100 SER A N 1
ATOM 772 C CA . SER A 1 100 ? -14.434 -2.870 20.145 1.00 79.62 100 SER A CA 1
ATOM 773 C C . SER A 1 100 ? -15.130 -1.820 21.028 1.00 79.62 100 SER A C 1
ATOM 775 O O . SER A 1 100 ? -15.109 -0.625 20.714 1.00 79.62 100 SER A O 1
ATOM 777 N N . PRO A 1 101 ? -15.706 -2.222 22.180 1.00 76.25 101 PRO A N 1
ATOM 778 C CA . PRO A 1 101 ? -16.293 -1.293 23.146 1.00 76.25 101 PRO A CA 1
ATOM 779 C C . PRO A 1 101 ? -15.247 -0.410 23.844 1.00 76.25 101 PRO A C 1
ATOM 781 O O . PRO A 1 101 ? -15.602 0.600 24.453 1.00 76.25 101 PRO A O 1
ATOM 784 N N . THR A 1 102 ? -13.961 -0.769 23.781 1.00 83.19 102 THR A N 1
ATOM 785 C CA . THR A 1 102 ? -12.878 0.010 24.384 1.00 83.19 102 THR A CA 1
ATOM 786 C C . THR A 1 102 ? -12.485 1.189 23.483 1.00 83.19 102 THR A C 1
ATOM 788 O O . THR A 1 102 ? -11.979 0.978 22.377 1.00 83.19 102 THR A O 1
ATOM 791 N N . PRO A 1 103 ? -12.638 2.446 23.945 1.00 79.69 103 PRO A N 1
ATOM 792 C CA . PRO A 1 103 ? -12.378 3.620 23.109 1.00 79.69 103 PRO A CA 1
ATOM 793 C C . PRO A 1 103 ? -10.917 3.699 22.647 1.00 79.69 103 PRO A C 1
ATOM 795 O O . PRO A 1 103 ? -10.660 4.046 21.502 1.00 79.69 103 PRO A O 1
ATOM 798 N N . GLN A 1 104 ? -9.967 3.287 23.492 1.00 80.81 104 GLN A N 1
ATOM 799 C CA . GLN A 1 104 ? -8.534 3.296 23.172 1.00 80.81 104 GLN A CA 1
ATOM 800 C C . GLN A 1 104 ? -8.174 2.304 22.055 1.00 80.81 104 GLN A C 1
ATOM 802 O O . GLN A 1 104 ? -7.376 2.619 21.176 1.00 80.81 104 GLN A O 1
ATOM 807 N N . THR A 1 105 ? -8.760 1.102 22.077 1.00 79.38 105 THR A N 1
ATOM 808 C CA . THR A 1 105 ? -8.548 0.089 21.030 1.00 79.38 105 THR A CA 1
ATOM 809 C C . THR A 1 105 ? -9.164 0.550 19.718 1.00 79.38 105 THR A C 1
ATOM 811 O O . THR A 1 105 ? -8.515 0.463 18.678 1.00 79.38 105 THR A O 1
ATOM 814 N N . ARG A 1 106 ? -10.367 1.131 19.779 1.00 81.62 106 ARG A N 1
ATOM 815 C CA . ARG A 1 106 ? -11.045 1.692 18.611 1.00 81.62 106 ARG A CA 1
ATOM 816 C C . ARG A 1 106 ? -10.245 2.822 17.970 1.00 81.62 106 ARG A C 1
ATOM 818 O O . ARG A 1 106 ? -10.067 2.826 16.758 1.00 81.62 106 ARG A O 1
ATOM 825 N N . GLU A 1 107 ? -9.745 3.770 18.760 1.00 81.88 107 GLU A N 1
ATOM 826 C CA . GLU A 1 107 ? -8.933 4.882 18.253 1.00 81.88 107 GLU A CA 1
ATOM 827 C C . GLU A 1 107 ? -7.645 4.397 17.589 1.00 81.88 107 GLU A C 1
ATOM 829 O O . GLU A 1 107 ? -7.328 4.841 16.486 1.00 81.88 107 GLU A O 1
ATOM 834 N N . ARG A 1 108 ? -6.941 3.440 18.205 1.00 81.44 108 ARG A N 1
ATOM 835 C CA . ARG A 1 108 ? -5.747 2.827 17.603 1.00 81.44 108 ARG A CA 1
ATOM 836 C C . ARG A 1 108 ? -6.074 2.118 16.293 1.00 81.44 108 ARG A C 1
ATOM 838 O O . ARG A 1 108 ? -5.374 2.319 15.307 1.00 81.44 108 ARG A O 1
ATOM 845 N N . ALA A 1 109 ? -7.163 1.355 16.252 1.00 84.06 109 ALA A N 1
ATOM 846 C CA . ALA A 1 109 ? -7.587 0.660 15.042 1.00 84.06 109 ALA A CA 1
ATOM 847 C C . ALA A 1 109 ? -7.977 1.638 13.919 1.00 84.06 109 ALA A C 1
ATOM 849 O O . ALA A 1 109 ? -7.626 1.422 12.760 1.00 84.06 109 ALA A O 1
ATOM 850 N N . LEU A 1 110 ? -8.632 2.755 14.257 1.00 83.25 110 LEU A N 1
ATOM 851 C CA . LEU A 1 110 ? -8.936 3.831 13.310 1.00 83.25 110 LEU A CA 1
ATOM 852 C C . LEU A 1 110 ? -7.673 4.548 12.813 1.00 83.25 110 LEU A C 1
ATOM 854 O O . LEU A 1 110 ? -7.589 4.866 11.628 1.00 83.25 110 LEU A O 1
ATOM 858 N N . GLN A 1 111 ? -6.682 4.781 13.678 1.00 84.62 111 GLN A N 1
ATOM 859 C CA . GLN A 1 111 ? -5.386 5.339 13.277 1.00 84.62 111 GLN A CA 1
ATOM 860 C C . GLN A 1 111 ? -4.657 4.415 12.303 1.00 84.62 111 GLN A C 1
ATOM 862 O O . GLN A 1 111 ? -4.205 4.874 11.255 1.00 84.62 111 GLN A O 1
ATOM 867 N N . SER A 1 112 ? -4.600 3.115 12.600 1.00 84.19 112 SER A N 1
ATOM 868 C CA . SER A 1 112 ? -4.059 2.124 11.669 1.00 84.19 112 SER A CA 1
ATOM 869 C C . SER A 1 112 ? -4.827 2.149 10.350 1.00 84.19 112 SER A C 1
ATOM 871 O O . SER A 1 112 ? -4.222 2.194 9.287 1.00 84.19 112 SER A O 1
ATOM 873 N N . LEU A 1 113 ? -6.157 2.213 10.391 1.00 84.06 113 LEU A N 1
ATOM 874 C CA . LEU A 1 113 ? -6.977 2.255 9.186 1.00 84.06 113 LEU A CA 1
ATOM 875 C C . LEU A 1 113 ? -6.712 3.498 8.317 1.00 84.06 113 LEU A C 1
ATOM 877 O O . LEU A 1 113 ? -6.662 3.386 7.093 1.00 84.06 113 LEU A O 1
ATOM 881 N N . ARG A 1 114 ? -6.499 4.664 8.935 1.00 83.31 114 ARG A N 1
ATOM 882 C CA . ARG A 1 114 ? -6.078 5.891 8.237 1.00 83.31 114 ARG A CA 1
ATOM 883 C C . ARG A 1 114 ? -4.688 5.737 7.625 1.00 83.31 114 ARG A C 1
ATOM 885 O O . ARG A 1 114 ? -4.510 6.042 6.455 1.00 83.31 114 ARG A O 1
ATOM 892 N N . PHE A 1 115 ? -3.744 5.149 8.356 1.00 84.31 115 PHE A N 1
ATOM 893 C CA . PHE A 1 115 ? -2.419 4.843 7.816 1.00 84.31 115 PHE A CA 1
ATOM 894 C C . PHE A 1 115 ? -2.485 3.917 6.588 1.00 84.31 115 PHE A C 1
ATOM 896 O O . PHE A 1 115 ? -1.774 4.131 5.608 1.00 84.31 115 PHE A O 1
ATOM 903 N N . LEU A 1 116 ? -3.368 2.913 6.600 1.00 84.44 116 LEU A N 1
ATOM 904 C CA . LEU A 1 116 ? -3.589 2.033 5.448 1.00 84.44 116 LEU A CA 1
ATOM 905 C C . LEU A 1 116 ? -4.187 2.782 4.249 1.00 84.44 116 LEU A C 1
ATOM 907 O O . LEU A 1 116 ? -3.850 2.467 3.107 1.00 84.44 116 LEU A O 1
ATOM 911 N N . HIS A 1 117 ? -5.071 3.749 4.501 1.00 82.62 117 HIS A N 1
ATOM 912 C CA . HIS A 1 117 ? -5.642 4.612 3.468 1.00 82.62 117 HIS A CA 1
ATOM 913 C C . HIS A 1 117 ? -4.572 5.489 2.819 1.00 82.62 117 HIS A C 1
ATOM 915 O O . HIS A 1 117 ? -4.486 5.530 1.596 1.00 82.62 117 HIS A O 1
ATOM 921 N N . ASP A 1 118 ? -3.728 6.124 3.631 1.00 81.00 118 ASP A N 1
ATOM 922 C CA . ASP A 1 118 ? -2.677 7.031 3.159 1.00 81.00 118 ASP A CA 1
ATOM 923 C C . ASP A 1 118 ? -1.601 6.313 2.328 1.00 81.00 118 ASP A C 1
ATOM 925 O O . ASP A 1 118 ? -0.939 6.932 1.501 1.00 81.00 118 ASP A O 1
ATOM 929 N N . ASN A 1 119 ? -1.446 4.999 2.517 1.00 79.50 119 ASN A N 1
ATOM 930 C CA . ASN A 1 119 ? -0.528 4.157 1.747 1.00 79.50 119 ASN A CA 1
ATOM 931 C C . ASN A 1 119 ? -1.221 3.372 0.611 1.00 79.50 119 ASN A C 1
ATOM 933 O O . ASN A 1 119 ? -0.683 2.357 0.161 1.00 79.50 119 ASN A O 1
ATOM 937 N N . ASP A 1 120 ? -2.427 3.774 0.186 1.00 74.69 120 ASP A N 1
ATOM 938 C CA . ASP A 1 120 ? -3.229 3.143 -0.885 1.00 74.69 120 ASP A CA 1
ATOM 939 C C . ASP A 1 120 ? -3.478 1.627 -0.714 1.00 74.69 120 ASP A C 1
ATOM 941 O O . ASP A 1 120 ? -3.921 0.927 -1.626 1.00 74.69 120 ASP A O 1
ATOM 945 N N . SER A 1 121 ? -3.250 1.103 0.488 1.00 75.81 121 SER A N 1
ATOM 946 C CA . SER A 1 121 ? -3.243 -0.331 0.797 1.00 75.81 121 SER A CA 1
ATOM 947 C C . SER A 1 121 ? -4.536 -0.769 1.477 1.00 75.81 121 SER A C 1
ATOM 949 O O . SER A 1 121 ? -4.567 -1.736 2.231 1.00 75.81 121 SER A O 1
ATOM 951 N N . LEU A 1 122 ? -5.621 -0.022 1.259 1.00 74.19 122 LEU A N 1
ATOM 952 C CA . LEU A 1 122 ? -6.865 -0.207 1.988 1.00 74.19 122 LEU A CA 1
ATOM 953 C C . LEU A 1 122 ? -7.873 -1.066 1.198 1.00 74.19 122 LEU A C 1
ATOM 955 O O . LEU A 1 122 ? -8.367 -0.624 0.146 1.00 74.19 122 LEU A O 1
ATOM 959 N N . PRO A 1 123 ? -8.251 -2.256 1.715 1.00 72.44 123 PRO A N 1
ATOM 960 C CA . PRO A 1 123 ? -9.219 -3.139 1.072 1.00 72.44 123 PRO A CA 1
ATOM 961 C C . PRO A 1 123 ? -10.588 -2.483 0.890 1.00 72.44 123 PRO A C 1
ATOM 963 O O . PRO A 1 123 ? -11.080 -1.779 1.766 1.00 72.44 123 PRO A O 1
ATOM 966 N N . ILE A 1 124 ? -11.278 -2.782 -0.211 1.00 73.56 124 ILE A N 1
ATOM 967 C CA . ILE A 1 124 ? -12.585 -2.177 -0.539 1.00 73.56 124 ILE A CA 1
ATOM 968 C C . ILE A 1 124 ? -13.594 -2.295 0.620 1.00 73.56 124 ILE A C 1
ATOM 970 O O . ILE A 1 124 ? -14.288 -1.331 0.936 1.00 73.56 124 ILE A O 1
ATOM 974 N N . HIS A 1 125 ? -13.630 -3.441 1.307 1.00 73.94 125 HIS A N 1
ATOM 975 C CA . HIS A 1 125 ? -14.551 -3.703 2.418 1.00 73.94 125 HIS A CA 1
ATOM 976 C C . HIS A 1 125 ? -14.239 -2.906 3.698 1.00 73.94 125 HIS A C 1
ATOM 978 O O . HIS A 1 125 ? -15.101 -2.782 4.563 1.00 73.94 125 HIS A O 1
ATOM 984 N N . LEU A 1 126 ? -13.030 -2.355 3.825 1.00 71.88 126 LEU A N 1
ATOM 985 C CA . LEU A 1 126 ? -12.589 -1.538 4.957 1.00 71.88 126 LEU A CA 1
ATOM 986 C C . LEU A 1 126 ? -12.866 -0.035 4.729 1.00 71.88 126 LEU A C 1
ATOM 988 O O . LEU A 1 126 ? -12.990 0.728 5.686 1.00 71.88 126 LEU A O 1
ATOM 992 N N . ARG A 1 127 ? -13.085 0.391 3.472 1.00 73.56 127 ARG A N 1
ATOM 993 C CA . ARG A 1 127 ? -13.377 1.797 3.105 1.00 73.56 127 ARG A CA 1
ATOM 994 C C . ARG A 1 127 ? -14.686 2.310 3.691 1.00 73.56 127 ARG A C 1
ATOM 996 O O . ARG A 1 127 ? -14.787 3.481 4.047 1.00 73.56 127 ARG A O 1
ATOM 1003 N N . GLN A 1 128 ? -15.688 1.438 3.792 1.00 75.56 128 GLN A N 1
ATOM 1004 C CA . GLN A 1 128 ? -16.981 1.789 4.382 1.00 75.56 128 GLN A CA 1
ATOM 1005 C C . GLN A 1 128 ? -16.841 2.196 5.854 1.00 75.56 128 GLN A C 1
ATOM 1007 O O . GLN A 1 128 ? -17.522 3.119 6.286 1.00 75.56 128 GLN A O 1
ATOM 1012 N N . PHE A 1 129 ? -15.914 1.569 6.586 1.00 72.12 129 PHE A N 1
ATOM 1013 C CA . PHE A 1 129 ? -15.702 1.839 8.005 1.00 72.12 129 PHE A CA 1
ATOM 1014 C C . PHE A 1 129 ? -15.007 3.180 8.232 1.00 72.12 129 PHE A C 1
ATOM 1016 O O . PHE A 1 129 ? -15.439 3.931 9.103 1.00 72.12 129 PHE A O 1
ATOM 1023 N N . LEU A 1 130 ? -14.015 3.537 7.404 1.00 72.94 130 LEU A N 1
ATOM 1024 C CA . LEU A 1 130 ? -13.459 4.899 7.408 1.00 72.94 130 LEU A CA 1
ATOM 1025 C C . LEU A 1 130 ? -14.524 5.938 7.102 1.00 72.94 130 LEU A C 1
ATOM 1027 O O . LEU A 1 130 ? -14.667 6.901 7.843 1.00 72.94 130 LEU A O 1
ATOM 1031 N N . ARG A 1 131 ? -15.316 5.712 6.048 1.00 72.88 131 ARG A N 1
ATOM 1032 C CA . ARG A 1 131 ? -16.383 6.640 5.671 1.00 72.88 131 ARG A CA 1
ATOM 1033 C C . ARG A 1 131 ? -17.400 6.814 6.798 1.00 72.88 131 ARG A C 1
ATOM 1035 O O . ARG A 1 131 ? -17.818 7.936 7.054 1.00 72.88 131 ARG A O 1
ATOM 1042 N N . SER A 1 132 ? -17.784 5.733 7.479 1.00 71.06 132 SER A N 1
ATOM 1043 C CA . SER A 1 132 ? -18.674 5.816 8.641 1.00 71.06 132 SER A CA 1
ATOM 1044 C C . SER A 1 132 ? -18.016 6.484 9.848 1.00 71.06 132 SER A C 1
ATOM 1046 O O . SER A 1 132 ? -18.701 7.184 10.583 1.00 71.06 132 SER A O 1
ATOM 1048 N N . ALA A 1 133 ? -16.709 6.300 10.048 1.00 66.69 133 ALA A N 1
ATOM 1049 C CA . ALA A 1 133 ? -15.975 6.903 11.154 1.00 66.69 133 ALA A CA 1
ATOM 1050 C C . ALA A 1 133 ? -15.782 8.413 10.957 1.00 66.69 133 ALA A C 1
ATOM 1052 O O . ALA A 1 133 ? -15.987 9.169 11.900 1.00 66.69 133 ALA A O 1
ATOM 1053 N N . ASP A 1 134 ? -15.461 8.859 9.740 1.00 65.12 134 ASP A N 1
ATOM 1054 C CA . ASP A 1 134 ? -15.364 10.286 9.416 1.00 65.12 134 ASP A CA 1
ATOM 1055 C C . ASP A 1 134 ? -16.750 10.952 9.393 1.00 65.12 134 ASP A C 1
ATOM 1057 O O . ASP A 1 134 ? -16.888 12.085 9.845 1.00 65.12 134 ASP A O 1
ATOM 1061 N N . ALA A 1 135 ? -17.802 10.242 8.962 1.00 62.16 135 ALA A N 1
ATOM 1062 C CA . ALA A 1 135 ? -19.184 10.724 9.073 1.00 62.16 135 ALA A CA 1
ATOM 1063 C C . ALA A 1 135 ? -19.673 10.808 10.532 1.00 62.16 135 ALA A C 1
ATOM 1065 O O . ALA A 1 135 ? -20.466 11.681 10.867 1.00 62.16 135 ALA A O 1
ATOM 1066 N N . ALA A 1 136 ? -19.177 9.934 11.412 1.00 56.34 136 ALA A N 1
ATOM 1067 C CA . ALA A 1 136 ?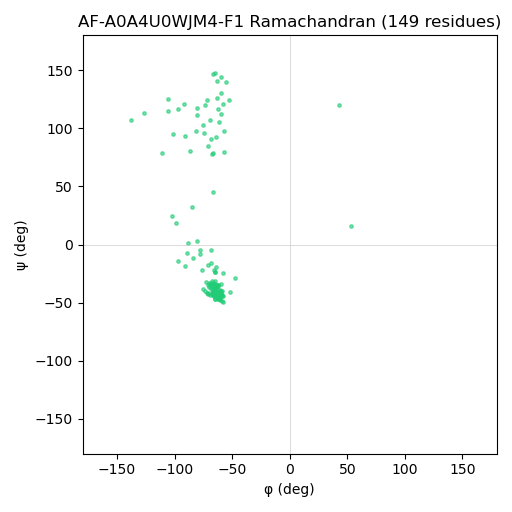 -19.368 10.021 12.861 1.00 56.34 136 ALA A CA 1
ATOM 1068 C C . ALA A 1 136 ? -18.407 11.026 13.535 1.00 56.34 136 ALA A C 1
ATOM 1070 O O . ALA A 1 136 ? -18.420 11.163 14.758 1.00 56.34 136 ALA A O 1
ATOM 1071 N N . GLY A 1 137 ? -17.583 11.730 12.746 1.00 49.62 137 GLY A N 1
ATOM 1072 C CA . GLY A 1 137 ? -16.641 12.759 13.183 1.00 49.62 137 GLY A CA 1
ATOM 1073 C C . GLY A 1 137 ? -17.292 14.041 13.710 1.00 49.62 137 GLY A C 1
ATOM 1074 O O . GLY A 1 137 ? -16.586 14.891 14.248 1.00 49.62 137 GLY A O 1
ATOM 1075 N N . GLU A 1 138 ? -18.619 14.173 13.647 1.00 44.06 138 GLU A N 1
ATOM 1076 C CA . GLU A 1 138 ? -19.352 15.109 14.500 1.00 44.06 138 GLU A CA 1
ATOM 1077 C C . GLU A 1 138 ? -19.677 14.403 15.818 1.00 44.06 138 GLU A C 1
ATOM 1079 O O . GLU A 1 138 ? -20.745 13.834 16.016 1.00 44.06 138 GLU A O 1
ATOM 1084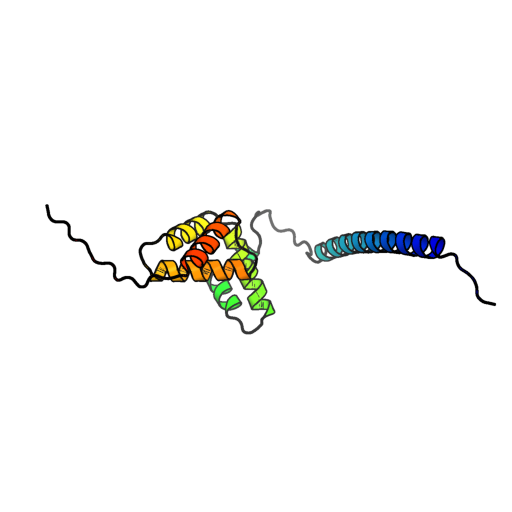 N N . VAL A 1 139 ? -18.676 14.370 16.695 1.00 46.22 139 VAL A N 1
ATOM 1085 C CA . VAL A 1 139 ? -18.747 13.802 18.042 1.00 46.22 139 VAL A CA 1
ATOM 1086 C C . VAL A 1 139 ? -19.835 14.535 18.844 1.00 46.22 139 VAL A C 1
ATOM 1088 O O . VAL A 1 139 ? -19.602 15.683 19.231 1.00 46.22 139 VAL A O 1
ATOM 1091 N N . PRO A 1 140 ? -20.978 13.921 19.219 1.00 38.94 140 PRO A N 1
ATOM 1092 C CA . PRO A 1 140 ? -21.672 14.383 20.400 1.00 38.94 140 PRO A CA 1
ATOM 1093 C C . PRO A 1 140 ? -20.852 13.871 21.584 1.00 38.94 140 PRO A C 1
ATOM 1095 O O . PRO A 1 140 ? -20.889 12.689 21.935 1.00 38.94 140 PRO A O 1
ATOM 1098 N N . VAL A 1 141 ? -20.082 14.768 22.199 1.00 48.56 141 VAL A N 1
ATOM 1099 C CA . VAL A 1 141 ? -19.578 14.580 23.563 1.00 48.56 141 VAL A CA 1
ATOM 1100 C C . VAL A 1 141 ? -20.806 14.622 24.473 1.00 48.56 141 VAL A C 1
ATOM 1102 O O . VAL A 1 141 ? -21.157 15.650 25.040 1.00 48.56 141 VAL A O 1
ATOM 1105 N N . GLY A 1 142 ? -21.532 13.510 24.527 1.00 39.22 142 GLY A N 1
ATOM 1106 C CA . GLY A 1 142 ? -22.623 13.278 25.458 1.00 39.22 142 GLY A CA 1
ATOM 1107 C C . GLY A 1 142 ? -22.144 12.296 26.522 1.00 39.22 142 GLY A C 1
ATOM 1108 O O . GLY A 1 142 ? -21.659 11.221 26.157 1.00 39.22 142 GLY A O 1
ATOM 1109 N N . PRO A 1 143 ? -22.235 12.619 27.822 1.00 39.44 143 PRO A N 1
ATOM 1110 C CA . PRO A 1 143 ? -21.930 11.651 28.864 1.00 39.44 143 PRO A CA 1
ATOM 1111 C C . PRO A 1 143 ? -22.878 10.456 28.722 1.00 39.44 143 PRO A C 1
ATOM 1113 O O . PRO A 1 143 ? -24.092 10.620 28.592 1.00 39.44 143 PRO A O 1
ATOM 1116 N N . ILE A 1 144 ? -22.320 9.243 28.731 1.00 46.44 144 ILE A N 1
ATOM 1117 C CA . ILE A 1 144 ? -23.107 8.012 28.810 1.00 46.44 144 ILE A CA 1
ATOM 1118 C C . ILE A 1 144 ? -23.727 7.968 30.210 1.00 46.44 144 ILE A C 1
ATOM 1120 O O . ILE A 1 144 ? -23.123 7.485 31.167 1.00 46.44 144 ILE A O 1
ATOM 1124 N N . GLU A 1 145 ? -24.935 8.519 30.325 1.00 39.19 145 GLU A N 1
ATOM 1125 C CA . GLU A 1 145 ? -25.823 8.338 31.467 1.00 39.19 145 GLU A CA 1
ATOM 1126 C C . GLU A 1 145 ? -26.156 6.842 31.557 1.00 39.19 145 GLU A C 1
ATOM 1128 O O . GLU A 1 145 ? -26.905 6.279 30.753 1.00 39.19 145 GLU A O 1
ATOM 1133 N N . VAL A 1 146 ? -25.546 6.177 32.535 1.00 45.03 146 VAL A N 1
ATOM 1134 C CA . VAL A 1 146 ? -25.837 4.795 32.909 1.00 45.03 146 VAL A CA 1
ATOM 1135 C C . VAL A 1 146 ? -27.277 4.736 33.418 1.00 45.03 146 VAL A C 1
ATOM 1137 O O . VAL A 1 146 ? -27.546 4.923 34.604 1.00 45.03 146 VAL A O 1
ATOM 1140 N N . GLN A 1 147 ? -28.223 4.440 32.529 1.00 37.34 147 GLN A N 1
ATOM 1141 C CA . GLN A 1 147 ? -29.581 4.075 32.921 1.00 37.34 147 GLN A CA 1
ATOM 1142 C C . GLN A 1 147 ? -29.565 2.683 33.563 1.00 37.34 147 GLN A C 1
ATOM 1144 O O . GLN A 1 147 ? -29.832 1.658 32.933 1.00 37.34 147 GLN A O 1
ATOM 1149 N N . ARG A 1 148 ? -29.279 2.653 34.871 1.00 43.50 148 ARG A N 1
ATOM 1150 C CA . ARG A 1 148 ? -29.763 1.600 35.769 1.00 43.50 148 ARG A CA 1
ATOM 1151 C C . ARG A 1 148 ? -31.290 1.582 35.690 1.00 43.50 148 ARG A C 1
ATOM 1153 O O . ARG A 1 148 ? -31.954 2.321 36.415 1.00 43.50 148 ARG A O 1
ATOM 1160 N N . LYS A 1 149 ? -31.868 0.686 34.894 1.00 34.72 149 LYS A N 1
ATOM 1161 C CA . LYS A 1 149 ? -33.289 0.356 35.034 1.00 34.72 149 LYS A CA 1
ATOM 1162 C C . LYS A 1 149 ? -33.443 -0.824 35.989 1.00 34.72 149 LYS A C 1
ATOM 1164 O O . LYS A 1 149 ? -33.364 -1.981 35.597 1.00 34.72 149 LYS A O 1
ATOM 1169 N N . LYS A 1 150 ? -33.660 -0.488 37.266 1.00 40.31 150 LYS A N 1
ATOM 1170 C CA . LYS A 1 150 ? -34.374 -1.341 38.225 1.00 40.31 150 LYS A CA 1
ATOM 1171 C C . LYS A 1 150 ? -35.720 -1.729 37.606 1.00 40.31 150 LYS A C 1
ATOM 1173 O O . LYS A 1 150 ? -36.507 -0.829 37.301 1.00 40.31 150 LYS A O 1
ATOM 1178 N N . ARG A 1 151 ? -36.001 -3.023 37.510 1.00 38.25 151 ARG A N 1
ATOM 1179 C CA . ARG A 1 151 ? -37.228 -3.651 38.016 1.00 38.25 151 ARG A CA 1
ATOM 1180 C C . ARG A 1 151 ? -37.091 -5.161 37.964 1.00 38.25 151 ARG A C 1
ATOM 1182 O O . ARG A 1 151 ? -36.572 -5.648 36.941 1.00 38.25 151 ARG A O 1
#

Mean predicted aligned error: 18.21 Å

Solvent-accessible surface area (backbone atoms only — not comparable to full-atom values): 9191 Å² total; per-residue (Å²): 136,84,79,80,74,55,65,69,58,54,52,50,49,51,52,51,49,51,53,51,48,55,49,48,52,56,52,52,54,55,51,51,57,53,58,70,61,61,83,64,78,84,74,95,72,77,97,61,102,61,62,77,76,75,71,59,49,71,70,60,41,51,54,35,45,69,40,88,51,66,68,54,16,50,52,35,48,49,54,54,50,51,54,50,72,72,32,67,67,59,53,51,49,48,52,51,31,50,68,38,91,48,67,70,52,19,52,52,35,49,50,52,51,51,53,31,50,79,66,76,66,56,57,76,87,55,50,59,54,53,54,52,51,61,68,52,62,73,67,78,90,62,82,83,75,80,78,80,75,86,128